Protein AF-A0A7C3GTZ1-F1 (afdb_monomer_lite)

pLDDT: mean 79.15, std 12.76, range [46.72, 92.06]

Structure (mmCIF, N/CA/C/O backbone):
data_AF-A0A7C3GTZ1-F1
#
_entry.id   AF-A0A7C3GTZ1-F1
#
loop_
_atom_site.group_PDB
_atom_site.id
_atom_site.type_symbol
_atom_site.label_atom_id
_atom_site.label_alt_id
_atom_site.label_comp_id
_atom_site.label_asym_id
_atom_site.label_entity_id
_atom_site.label_seq_id
_atom_site.pdbx_PDB_ins_code
_atom_site.Cartn_x
_atom_site.Cartn_y
_atom_site.Cartn_z
_atom_site.occupancy
_atom_site.B_iso_or_equiv
_atom_site.auth_seq_id
_atom_site.auth_comp_id
_atom_site.auth_asym_id
_atom_site.auth_atom_id
_atom_site.pdbx_PDB_model_num
ATOM 1 N N . LYS A 1 1 ? -15.978 -4.236 -7.179 1.00 46.72 1 LYS A N 1
ATOM 2 C CA . LYS A 1 1 ? -14.824 -5.120 -6.855 1.00 46.72 1 LYS A CA 1
ATOM 3 C C . LYS A 1 1 ? -14.014 -4.458 -5.743 1.00 46.72 1 LYS A C 1
ATOM 5 O O . LYS A 1 1 ? -13.444 -3.407 -5.998 1.00 46.72 1 LYS A O 1
ATOM 10 N N . ASN A 1 2 ? -13.981 -5.023 -4.535 1.00 56.62 2 ASN A N 1
ATOM 11 C CA . ASN A 1 2 ? -13.154 -4.485 -3.449 1.00 56.62 2 ASN A CA 1
ATOM 12 C C . ASN A 1 2 ? -11.694 -4.866 -3.722 1.00 56.62 2 ASN A C 1
ATOM 14 O O . ASN A 1 2 ? -11.326 -6.030 -3.595 1.00 56.62 2 ASN A O 1
ATOM 18 N N . GLY A 1 3 ? -10.896 -3.911 -4.202 1.00 68.50 3 GLY A N 1
ATOM 19 C CA . GLY A 1 3 ? -9.466 -4.113 -4.441 1.00 68.50 3 GLY A CA 1
ATOM 20 C C . GLY A 1 3 ? -8.690 -4.390 -3.147 1.00 68.50 3 GLY A C 1
ATOM 21 O O . GLY A 1 3 ? -9.172 -4.117 -2.049 1.00 68.50 3 GLY A O 1
ATOM 22 N N . GLY A 1 4 ? -7.474 -4.923 -3.283 1.00 81.88 4 GLY A N 1
ATOM 23 C CA . GLY A 1 4 ? -6.565 -5.143 -2.155 1.00 81.88 4 GLY A CA 1
ATOM 24 C C . GLY A 1 4 ? -6.042 -3.842 -1.530 1.00 81.88 4 GLY A C 1
ATOM 25 O O . GLY A 1 4 ? -6.178 -2.755 -2.091 1.00 81.88 4 GLY A O 1
ATOM 26 N N . ILE A 1 5 ? -5.425 -3.964 -0.352 1.00 87.38 5 ILE A N 1
ATOM 27 C CA . ILE A 1 5 ? -4.884 -2.832 0.425 1.00 87.38 5 ILE A CA 1
ATOM 28 C C . ILE A 1 5 ? -3.526 -2.360 -0.107 1.00 87.38 5 ILE A C 1
ATOM 30 O O . ILE A 1 5 ? -3.252 -1.161 -0.102 1.00 87.38 5 ILE A O 1
ATOM 34 N N . ILE A 1 6 ? -2.685 -3.292 -0.562 1.00 88.56 6 ILE A N 1
ATOM 35 C CA . ILE A 1 6 ? -1.347 -3.017 -1.094 1.00 88.56 6 ILE A CA 1
ATOM 36 C C . ILE A 1 6 ? -1.313 -3.441 -2.560 1.00 88.56 6 ILE A C 1
ATOM 38 O O . ILE A 1 6 ? -1.644 -4.582 -2.877 1.00 88.56 6 ILE A O 1
ATOM 42 N N . GLY A 1 7 ? -0.894 -2.532 -3.437 1.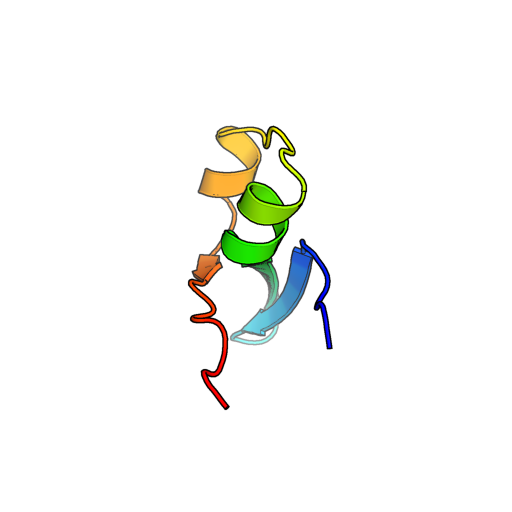00 88.75 7 GLY A N 1
ATOM 43 C CA . GLY A 1 7 ? -0.608 -2.817 -4.842 1.00 88.75 7 GLY A CA 1
ATOM 44 C C . GLY A 1 7 ? 0.884 -2.680 -5.123 1.00 88.75 7 GLY A C 1
ATOM 45 O O . GLY A 1 7 ? 1.496 -1.707 -4.692 1.00 88.75 7 GLY A O 1
ATOM 46 N N . LEU A 1 8 ? 1.477 -3.637 -5.840 1.00 89.81 8 LEU A N 1
ATOM 47 C CA . LEU A 1 8 ? 2.845 -3.515 -6.346 1.00 89.81 8 LEU A CA 1
ATOM 48 C C . LEU A 1 8 ? 2.820 -2.900 -7.740 1.00 89.81 8 LEU A C 1
ATOM 50 O O . LEU A 1 8 ? 2.028 -3.307 -8.588 1.00 89.81 8 LEU A O 1
ATOM 54 N N . ILE A 1 9 ? 3.707 -1.940 -7.974 1.00 87.69 9 ILE A N 1
ATOM 55 C CA . ILE A 1 9 ? 3.822 -1.246 -9.254 1.00 87.69 9 ILE A CA 1
ATOM 56 C C . ILE A 1 9 ? 5.287 -1.122 -9.659 1.00 87.69 9 ILE A C 1
ATOM 58 O O . ILE A 1 9 ? 6.174 -1.006 -8.812 1.00 87.69 9 ILE A O 1
ATOM 62 N N . THR A 1 10 ? 5.550 -1.087 -10.961 1.00 91.38 10 THR A N 1
ATOM 63 C CA . THR A 1 10 ? 6.891 -0.826 -11.490 1.00 91.38 10 THR A CA 1
ATOM 64 C C . THR A 1 10 ? 6.947 0.603 -12.013 1.00 91.38 10 THR A C 1
ATOM 66 O O . THR A 1 10 ? 6.193 0.967 -12.908 1.00 91.38 10 THR A O 1
ATOM 69 N N . ILE A 1 11 ? 7.851 1.420 -11.469 1.00 86.81 11 ILE A N 1
ATOM 70 C CA . ILE A 1 11 ? 8.128 2.782 -11.952 1.00 86.81 11 ILE A CA 1
ATOM 71 C C . ILE A 1 11 ? 9.627 2.891 -12.207 1.00 86.81 11 ILE A C 1
ATOM 73 O O . ILE A 1 11 ? 10.421 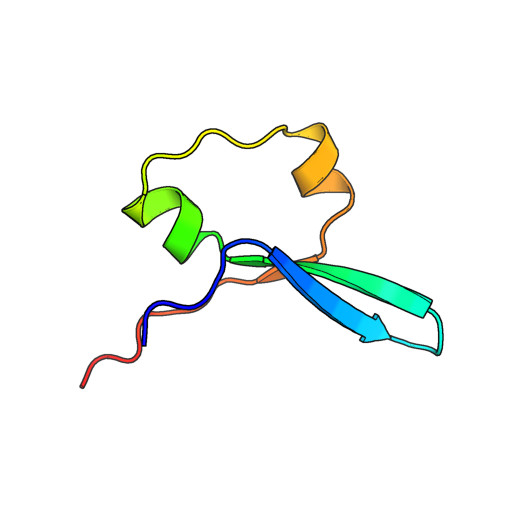2.646 -11.299 1.00 86.81 11 ILE A O 1
ATOM 77 N N . ASN A 1 12 ? 10.020 3.306 -13.414 1.00 90.38 12 ASN A N 1
ATOM 78 C CA . ASN A 1 12 ? 11.424 3.475 -13.816 1.00 90.38 12 ASN A CA 1
ATOM 79 C C . ASN A 1 12 ? 12.271 2.222 -13.532 1.00 90.38 12 ASN A C 1
ATOM 81 O O . ASN A 1 12 ? 13.335 2.308 -12.921 1.00 90.38 12 ASN A O 1
ATOM 85 N N . ASN A 1 13 ? 11.751 1.051 -13.916 1.00 92.06 13 ASN A N 1
ATOM 86 C CA . ASN A 1 13 ? 12.381 -0.256 -13.700 1.00 92.06 13 ASN A CA 1
ATOM 87 C C . ASN A 1 13 ? 12.664 -0.606 -12.221 1.00 92.06 13 ASN A C 1
ATOM 89 O O . ASN A 1 13 ? 13.509 -1.446 -11.924 1.00 92.06 13 ASN A O 1
ATOM 93 N N . LYS A 1 14 ? 11.970 0.045 -11.277 1.00 88.56 14 LYS A N 1
ATOM 94 C CA . LYS A 1 14 ? 12.042 -0.239 -9.839 1.00 88.56 14 LYS A CA 1
ATOM 95 C C . LYS A 1 14 ? 10.671 -0.646 -9.317 1.00 88.56 14 LYS A C 1
ATOM 97 O O . LYS A 1 14 ? 9.675 0.014 -9.620 1.00 88.56 14 LYS A O 1
ATOM 102 N N . ILE A 1 15 ? 10.640 -1.692 -8.492 1.00 88.69 15 ILE A N 1
ATOM 103 C CA . ILE A 1 15 ? 9.433 -2.096 -7.769 1.00 88.69 15 ILE A CA 1
ATOM 104 C C . ILE A 1 15 ? 9.140 -1.051 -6.694 1.00 88.69 15 ILE A C 1
ATOM 106 O O . ILE A 1 15 ? 10.007 -0.661 -5.911 1.00 88.69 15 ILE A O 1
ATOM 110 N N . ARG A 1 16 ? 7.897 -0.592 -6.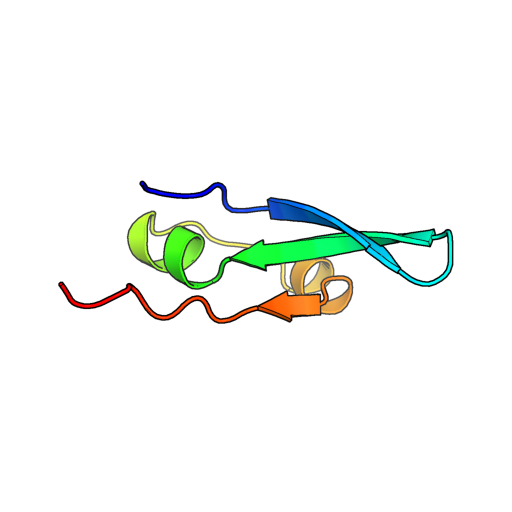673 1.00 89.38 16 ARG A N 1
ATOM 111 C CA . ARG A 1 16 ? 7.315 0.279 -5.659 1.00 89.38 16 ARG A CA 1
ATOM 112 C C . ARG A 1 16 ? 5.985 -0.313 -5.223 1.00 89.38 16 ARG A C 1
ATOM 114 O O . ARG A 1 16 ? 5.507 -1.294 -5.792 1.00 89.38 16 ARG A O 1
ATOM 121 N N . PHE A 1 17 ? 5.387 0.298 -4.215 1.00 88.12 17 PHE A N 1
ATOM 122 C CA . PHE A 1 17 ? 4.069 -0.094 -3.762 1.00 88.12 17 PHE A CA 1
ATOM 123 C C . PHE A 1 17 ? 3.193 1.122 -3.481 1.00 88.12 17 PHE A C 1
ATOM 125 O O . PHE A 1 17 ? 3.670 2.201 -3.109 1.00 88.12 17 PHE A O 1
ATOM 132 N N . GLU A 1 18 ? 1.902 0.909 -3.676 1.00 89.00 18 GLU A N 1
ATOM 133 C C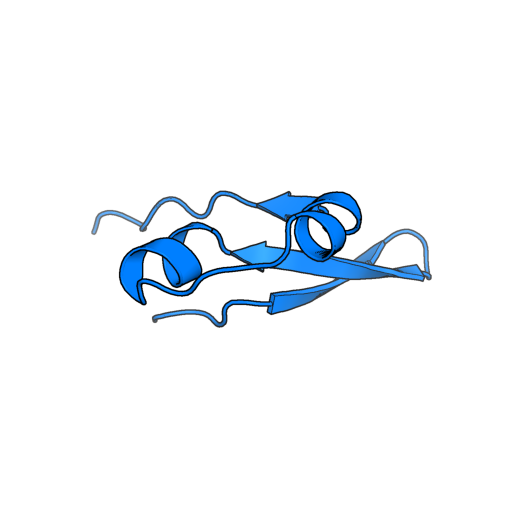A . GLU A 1 18 ? 0.831 1.855 -3.419 1.00 89.00 18 GLU A CA 1
ATOM 134 C C . GLU A 1 18 ? -0.089 1.296 -2.340 1.00 89.00 18 GLU A C 1
ATOM 136 O O . GLU A 1 18 ? -0.282 0.083 -2.221 1.00 89.00 18 GLU A O 1
ATOM 141 N N . ILE A 1 19 ? -0.642 2.200 -1.537 1.00 87.31 19 ILE A N 1
ATOM 142 C CA . ILE A 1 19 ? -1.578 1.866 -0.469 1.00 87.31 19 ILE A CA 1
ATOM 143 C C . ILE A 1 19 ? -2.955 2.410 -0.838 1.00 87.31 19 ILE A C 1
ATOM 145 O O . ILE A 1 19 ? -3.106 3.614 -1.052 1.00 87.31 19 ILE A O 1
ATOM 149 N N . ASN A 1 20 ? -3.957 1.529 -0.857 1.00 87.56 20 ASN A N 1
ATOM 150 C CA . ASN A 1 20 ? -5.357 1.899 -1.012 1.00 87.56 20 ASN A CA 1
ATOM 151 C C . ASN A 1 20 ? -5.945 2.300 0.348 1.00 87.56 20 ASN A C 1
ATOM 153 O O . ASN A 1 20 ? -6.429 1.464 1.114 1.00 87.56 20 ASN A O 1
ATOM 157 N N . LEU A 1 21 ? -5.921 3.602 0.637 1.00 83.75 21 LEU A N 1
ATOM 158 C CA . LEU A 1 21 ? -6.448 4.151 1.891 1.00 83.75 21 LEU A CA 1
ATOM 159 C C . LEU A 1 21 ? -7.959 3.916 2.059 1.00 83.75 21 LEU A C 1
ATOM 161 O O . LEU A 1 21 ? -8.427 3.758 3.183 1.00 83.75 21 LEU A O 1
ATOM 165 N N . GLY A 1 22 ? -8.715 3.823 0.960 1.00 85.88 22 GLY A N 1
ATOM 166 C CA . GLY A 1 22 ? -10.145 3.505 1.004 1.00 85.88 22 GLY A CA 1
ATOM 167 C C . GLY A 1 22 ? -10.406 2.099 1.546 1.00 85.88 22 GLY A C 1
ATOM 168 O O . GLY A 1 22 ? -11.238 1.923 2.431 1.00 85.88 22 GLY A O 1
ATOM 169 N N . ALA A 1 23 ? -9.636 1.107 1.092 1.00 85.56 23 ALA A N 1
ATOM 170 C CA . ALA A 1 23 ? -9.732 -0.263 1.601 1.00 85.56 23 ALA A CA 1
ATOM 171 C C . ALA A 1 23 ? -9.305 -0.374 3.077 1.00 85.56 23 ALA A C 1
ATOM 173 O O . ALA A 1 23 ? -9.894 -1.145 3.830 1.00 85.56 23 ALA A O 1
ATOM 174 N N . ILE A 1 24 ? -8.315 0.417 3.508 1.00 85.56 24 ILE A N 1
ATOM 175 C CA . ILE A 1 24 ? -7.887 0.471 4.916 1.00 85.56 24 ILE A CA 1
ATOM 176 C C . ILE A 1 24 ? -9.005 1.016 5.803 1.00 85.56 24 ILE A C 1
ATOM 178 O O . ILE A 1 24 ? -9.326 0.402 6.821 1.00 85.56 24 ILE A O 1
ATOM 182 N N . ASN A 1 25 ? -9.608 2.136 5.399 1.00 83.88 25 ASN A N 1
ATOM 183 C CA . ASN A 1 25 ? -10.673 2.788 6.156 1.00 83.88 25 ASN A CA 1
ATOM 184 C C . ASN A 1 25 ? -11.924 1.905 6.237 1.00 83.88 25 ASN A C 1
ATOM 186 O O . ASN A 1 25 ? -12.478 1.730 7.319 1.00 83.88 25 ASN A O 1
ATOM 190 N N . ASN A 1 26 ? -12.320 1.287 5.120 1.00 84.94 26 ASN A N 1
ATOM 191 C CA . ASN A 1 26 ? -13.492 0.410 5.067 1.00 84.94 26 ASN A CA 1
ATOM 192 C C . ASN A 1 26 ? -13.318 -0.859 5.915 1.00 84.94 26 ASN A C 1
ATOM 194 O O . ASN A 1 26 ? -14.292 -1.361 6.468 1.00 84.94 26 ASN A O 1
ATOM 198 N N . ASN A 1 27 ? -12.083 -1.349 6.061 1.00 82.12 27 ASN A N 1
ATOM 199 C CA . ASN A 1 27 ? -11.777 -2.546 6.847 1.00 82.12 27 ASN A CA 1
ATOM 200 C C . ASN A 1 27 ? -11.286 -2.227 8.273 1.00 82.12 27 ASN A C 1
ATOM 202 O O . ASN A 1 27 ? -10.881 -3.140 8.989 1.00 82.12 27 ASN A O 1
ATOM 206 N N . GLN A 1 28 ? -11.299 -0.950 8.683 1.00 84.50 28 GLN A N 1
ATOM 207 C CA . GLN A 1 28 ? -10.860 -0.467 10.004 1.00 84.50 28 GLN A CA 1
ATOM 208 C C . GLN A 1 28 ? -9.452 -0.938 10.414 1.00 84.50 28 GLN A C 1
ATOM 210 O O . GLN A 1 28 ? -9.154 -1.158 11.590 1.00 84.50 28 GLN A O 1
ATOM 215 N N . LEU A 1 29 ? -8.559 -1.097 9.438 1.00 84.62 29 LEU A N 1
ATOM 216 C CA . LEU A 1 29 ? -7.209 -1.587 9.689 1.00 84.62 29 LEU A CA 1
ATOM 217 C C . LEU A 1 29 ? -6.287 -0.443 10.106 1.00 84.62 29 LEU A C 1
ATOM 219 O O . LEU A 1 29 ? -6.297 0.641 9.526 1.00 84.62 29 LEU A O 1
ATOM 223 N N . LYS A 1 30 ? -5.429 -0.695 11.096 1.00 86.38 30 LYS A N 1
ATOM 224 C CA . LYS A 1 30 ? -4.352 0.231 11.459 1.00 86.38 30 LYS A CA 1
ATOM 225 C C . LYS A 1 30 ? -3.115 -0.089 10.635 1.00 86.38 30 LYS A C 1
ATOM 227 O O . LYS A 1 30 ? -2.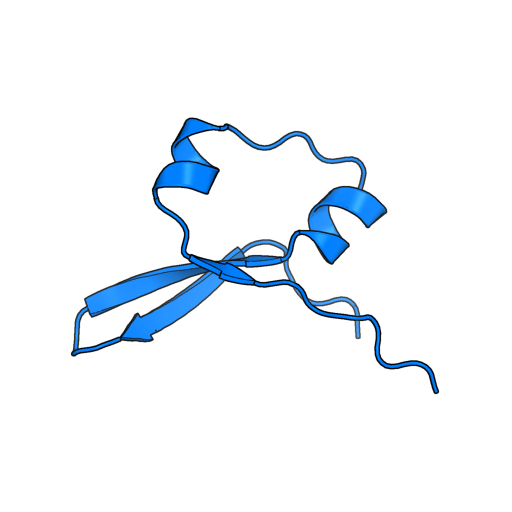692 -1.241 10.571 1.00 86.38 30 LYS A O 1
ATOM 232 N N . ILE A 1 31 ? -2.508 0.936 10.045 1.00 85.25 31 ILE A N 1
ATOM 233 C CA . ILE A 1 31 ? -1.276 0.798 9.270 1.00 85.25 31 ILE A CA 1
ATOM 234 C C . ILE A 1 31 ? -0.138 1.588 9.909 1.00 85.25 31 ILE A C 1
ATOM 236 O O . ILE A 1 31 ? -0.330 2.665 10.472 1.00 85.25 31 ILE A O 1
ATOM 240 N N . SER A 1 32 ? 1.071 1.036 9.826 1.00 88.44 32 SER A N 1
ATOM 241 C CA . SER A 1 32 ? 2.273 1.695 10.328 1.00 88.44 32 SER A CA 1
ATOM 242 C C . SER A 1 32 ? 2.559 2.979 9.548 1.00 88.44 32 SER A C 1
ATOM 244 O O . SER A 1 32 ? 2.659 2.966 8.319 1.00 88.44 32 SER A O 1
ATOM 246 N N . SER A 1 33 ? 2.797 4.077 10.267 1.00 85.12 33 SER A N 1
ATOM 247 C CA . SER A 1 33 ? 3.241 5.348 9.680 1.00 85.12 33 SER A CA 1
ATOM 248 C C . SER A 1 33 ? 4.568 5.210 8.924 1.00 85.12 33 SER A C 1
ATOM 250 O O . SER A 1 33 ? 4.787 5.892 7.924 1.00 85.12 33 SER A O 1
ATOM 252 N N . LYS A 1 34 ? 5.437 4.274 9.341 1.00 88.00 34 LYS A N 1
ATOM 253 C CA . LYS A 1 34 ? 6.684 3.959 8.626 1.00 88.00 34 LYS A CA 1
ATOM 254 C C . LYS A 1 34 ? 6.410 3.345 7.252 1.00 88.00 34 LYS A C 1
ATOM 256 O O . LYS A 1 34 ? 7.130 3.658 6.311 1.00 88.00 34 LYS A O 1
ATOM 261 N N . LEU A 1 35 ? 5.376 2.509 7.133 1.00 85.38 35 LEU A N 1
ATOM 262 C CA . LEU A 1 35 ? 4.989 1.893 5.864 1.00 85.38 35 LEU A CA 1
ATOM 263 C C . LEU A 1 35 ? 4.359 2.926 4.920 1.00 85.38 35 LEU A C 1
ATOM 265 O O . LEU A 1 35 ? 4.730 2.985 3.752 1.00 85.38 35 LEU A O 1
ATOM 269 N N . LEU A 1 36 ? 3.491 3.799 5.443 1.00 82.75 36 LEU A N 1
ATOM 270 C CA . LEU A 1 36 ? 2.912 4.914 4.680 1.00 82.75 36 LEU A CA 1
ATOM 271 C C . LEU A 1 36 ? 3.976 5.858 4.115 1.00 82.75 36 LEU A C 1
ATOM 273 O O . LEU A 1 36 ? 3.853 6.306 2.983 1.00 82.75 36 LEU A O 1
ATOM 277 N N . ARG A 1 37 ? 5.044 6.125 4.875 1.00 83.44 37 ARG A N 1
ATOM 278 C CA . ARG A 1 37 ? 6.140 7.000 4.434 1.00 83.44 37 ARG A CA 1
ATOM 279 C C . ARG A 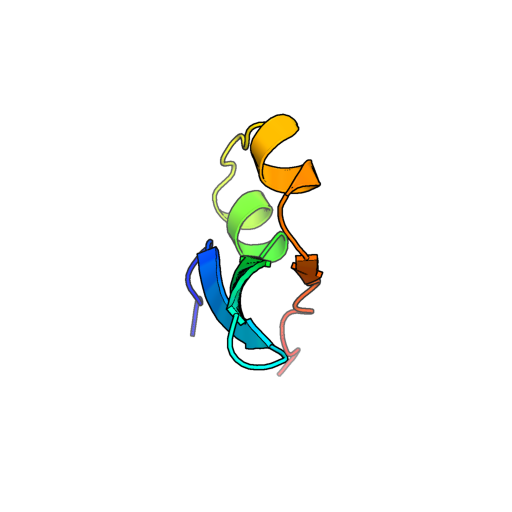1 37 ? 6.923 6.446 3.240 1.00 83.44 37 ARG A C 1
ATOM 281 O O . ARG A 1 37 ? 7.524 7.214 2.498 1.00 83.44 37 ARG A O 1
ATOM 288 N N . LEU A 1 38 ? 6.958 5.125 3.087 1.00 82.19 38 LEU A N 1
ATOM 289 C CA . LEU A 1 38 ? 7.639 4.451 1.980 1.00 82.19 38 LEU A CA 1
ATOM 290 C C . LEU A 1 38 ? 6.721 4.261 0.762 1.00 82.19 38 LEU A C 1
ATOM 292 O O . LEU A 1 38 ? 7.211 4.087 -0.354 1.00 82.19 38 LEU A O 1
ATOM 296 N N . ALA A 1 39 ? 5.406 4.290 0.980 1.00 79.25 39 ALA A N 1
ATOM 297 C CA . ALA A 1 39 ? 4.402 4.128 -0.055 1.00 79.25 39 ALA A CA 1
ATOM 298 C C . ALA A 1 39 ? 4.218 5.399 -0.886 1.00 79.25 39 ALA A C 1
ATOM 300 O O . ALA A 1 39 ? 4.328 6.519 -0.386 1.00 79.25 39 ALA A O 1
ATOM 301 N N . LYS A 1 40 ? 3.791 5.225 -2.137 1.00 70.94 40 LYS A N 1
ATOM 302 C CA . LYS A 1 40 ? 3.077 6.287 -2.850 1.00 70.94 40 LYS A CA 1
ATOM 303 C C . LYS A 1 40 ? 1.593 6.181 -2.469 1.00 70.94 40 LYS A C 1
ATOM 305 O O . LYS A 1 40 ? 0.971 5.144 -2.686 1.00 70.94 40 LYS A O 1
ATOM 310 N N . ALA A 1 41 ? 1.040 7.205 -1.821 1.00 63.03 41 ALA A N 1
ATOM 311 C CA . ALA A 1 41 ? -0.357 7.189 -1.380 1.00 63.03 41 ALA A CA 1
ATOM 312 C C . ALA A 1 41 ? -1.306 7.351 -2.580 1.00 63.03 41 ALA A C 1
ATOM 314 O O . ALA A 1 41 ? -1.156 8.300 -3.350 1.00 63.03 41 ALA A O 1
ATOM 315 N N . VAL A 1 42 ? -2.287 6.450 -2.725 1.00 63.00 42 VAL A N 1
ATOM 316 C CA . VAL A 1 42 ? -3.308 6.517 -3.783 1.00 63.00 42 VAL A CA 1
ATOM 317 C C . VAL A 1 42 ? -4.697 6.571 -3.161 1.00 63.00 42 VAL A C 1
ATOM 319 O O . VAL A 1 42 ? -5.096 5.697 -2.391 1.00 63.00 42 VAL A O 1
ATOM 322 N N . TYR A 1 43 ? -5.453 7.608 -3.518 1.00 62.53 43 TYR A N 1
ATOM 323 C CA . TYR A 1 43 ? -6.850 7.759 -3.127 1.00 62.53 43 TYR A CA 1
ATOM 324 C C . TYR A 1 43 ? -7.731 7.199 -4.239 1.00 62.53 43 TYR A C 1
ATOM 326 O O . TYR A 1 43 ? -7.971 7.864 -5.244 1.00 62.53 43 TYR A O 1
ATOM 334 N N . HIS A 1 44 ? -8.210 5.968 -4.069 1.00 57.69 44 HIS A N 1
ATOM 335 C CA . HIS A 1 44 ? -9.288 5.467 -4.911 1.00 57.69 44 HIS A CA 1
ATOM 336 C C . HIS A 1 44 ? -10.597 6.069 -4.396 1.00 57.69 44 HIS A C 1
ATOM 338 O O . HIS A 1 44 ? -11.048 5.728 -3.301 1.00 57.69 44 HIS A O 1
ATOM 344 N N . LYS A 1 45 ? -11.200 6.988 -5.160 1.00 51.66 45 LYS A N 1
ATOM 345 C CA . LYS A 1 45 ? -12.616 7.299 -4.951 1.00 51.66 45 LYS A CA 1
ATOM 346 C C . LYS A 1 45 ? -13.404 6.035 -5.305 1.00 51.66 45 LYS A C 1
ATOM 348 O O . LYS A 1 45 ? -13.112 5.442 -6.347 1.00 51.66 45 LYS A O 1
ATOM 353 N N . PRO A 1 46 ? -14.359 5.595 -4.468 1.00 54.06 46 PRO A N 1
ATOM 354 C CA . PRO A 1 46 ? -15.320 4.606 -4.927 1.00 54.06 46 PRO A CA 1
ATOM 355 C C . PRO A 1 46 ? -15.971 5.176 -6.190 1.00 54.06 46 PRO A C 1
ATOM 357 O O . PRO A 1 46 ? -16.375 6.340 -6.205 1.00 54.06 46 PRO A O 1
ATOM 360 N N . VAL A 1 47 ? -15.967 4.396 -7.270 1.00 60.41 47 VAL A N 1
ATOM 361 C CA . VAL A 1 47 ? -16.759 4.722 -8.454 1.00 60.41 47 VAL A CA 1
ATOM 362 C C . VAL A 1 47 ? -18.206 4.692 -7.979 1.00 60.41 47 VAL A C 1
ATOM 364 O O . VAL A 1 47 ? -18.685 3.642 -7.556 1.00 60.41 47 VAL A O 1
ATOM 367 N N . SER A 1 48 ? -18.832 5.865 -7.915 1.00 58.84 48 SER A N 1
ATOM 368 C CA . SER A 1 48 ? -20.273 5.977 -7.746 1.00 58.84 48 SER A CA 1
ATOM 369 C C . SER A 1 48 ? -20.898 5.499 -9.052 1.00 58.84 48 SER A C 1
ATOM 371 O O . SER A 1 48 ? -20.750 6.184 -10.065 1.00 58.84 48 SER A O 1
ATOM 373 N N . ASP A 1 49 ? -21.491 4.307 -9.021 1.00 53.78 49 ASP A N 1
ATOM 374 C CA . ASP A 1 49 ? -22.500 3.898 -10.004 1.00 53.78 49 ASP A CA 1
ATOM 375 C C . ASP A 1 49 ? -23.754 4.780 -9.860 1.00 53.78 49 ASP A C 1
ATOM 377 O O . ASP A 1 49 ? -24.078 5.165 -8.707 1.00 53.78 49 ASP A O 1
#

Sequence (49 aa):
KNGGIIGLITINNKIRFEINLGAINNNQLKISSKLLRLAKAVYHKPVSD

Secondary structure (DSSP, 8-state):
----SEEEEEETTEEEEEEEHHHHHHTT----HHHHHHSEEE-------

Foldseek 3Di:
DLDDQKDWDADPNDIAIEGAVVSCVVVVHDDDPVNVVRHDYDHDDPPDD

Radius of gyration: 11.69 Å; chains: 1; bounding box: 35×13×25 Å